Protein AF-A0A101DAT9-F1 (afdb_monomer)

Secondary structure (DSSP, 8-state):
--PPP-EEEEEEETTEEEEEEEE-GGGEEEEEE-HHHHS-TTPPPSSGGG-SHHHHHHHHHHH-SEEEESS--HHHHTTS--HHHHHHHHHHHT--TT----

Radius of gyration: 15.35 Å; Cα contacts (8 Å, |Δi|>4): 133; chains: 1; bounding box: 35×34×42 Å

Sequence (102 aa):
MAGEQVSALRLTLHGQLVGYVAGYAHNRTVLSLAPSFVEDANRPALTLSLANPATFAARAGKSFPVATNMQLHPLLSNLLPEGALRQLLAQRLKVHEHNEFP

pLDDT: mean 86.2, std 8.54, range [39.66, 94.81]

Foldseek 3Di:
DPDWDKDKDFDDDPNHTFFMWIATPQQKIWTAGDPVQLPDPPHCALDPCCRDNVSVVVCRVVPPRDIDGLDDDCSQRVVDDDDPVLVVVCVVVVHDSSRSDD

Solvent-accessible surface area (backbone atoms only — not comparable to full-atom values): 6175 Å² total; per-residue (Å²): 130,86,75,82,69,69,45,76,46,81,40,65,58,96,83,42,63,42,23,38,37,37,37,42,73,86,51,29,32,36,42,36,68,30,67,75,36,74,72,38,90,82,52,80,61,89,41,83,91,44,49,49,68,71,57,27,64,70,36,46,76,76,60,39,72,36,77,33,65,62,43,60,58,66,89,54,49,73,73,50,70,61,71,71,59,28,50,52,50,17,63,74,71,73,48,59,75,71,62,76,73,129

Mean predicted aligned error: 5.6 Å

Structure (mmCIF, N/CA/C/O backbone):
data_AF-A0A101DAT9-F1
#
_entry.id   AF-A0A101DAT9-F1
#
loop_
_atom_site.group_PDB
_atom_site.id
_atom_site.type_symbol
_atom_site.label_atom_id
_atom_site.label_alt_id
_atom_site.label_comp_id
_atom_site.label_asym_id
_atom_site.label_entity_id
_atom_site.label_seq_id
_atom_site.pdbx_PDB_ins_code
_atom_site.Cartn_x
_atom_site.Cartn_y
_atom_site.Cartn_z
_atom_site.occupancy
_atom_site.B_iso_or_equiv
_atom_site.auth_seq_id
_atom_site.auth_comp_id
_atom_site.auth_asym_id
_atom_site.auth_atom_id
_atom_site.pdbx_PDB_model_num
ATOM 1 N N . MET A 1 1 ? 3.665 -17.574 23.535 1.00 39.66 1 MET A N 1
ATOM 2 C CA . MET A 1 1 ? 3.922 -16.384 22.700 1.00 39.66 1 MET A CA 1
ATOM 3 C C . MET A 1 1 ? 2.613 -16.047 22.016 1.00 39.66 1 MET A C 1
ATOM 5 O O . MET A 1 1 ? 2.157 -16.855 21.220 1.00 39.66 1 MET A O 1
ATOM 9 N N . ALA A 1 2 ? 1.933 -14.974 22.424 1.00 48.34 2 ALA A N 1
ATOM 10 C CA . ALA A 1 2 ? 0.704 -14.563 21.749 1.00 48.34 2 ALA A CA 1
ATOM 11 C C . ALA A 1 2 ? 1.100 -14.079 20.348 1.00 48.34 2 ALA A C 1
ATOM 13 O O . ALA A 1 2 ? 1.895 -13.149 20.236 1.00 48.34 2 ALA A O 1
ATOM 14 N N . GLY A 1 3 ? 0.659 -14.787 19.307 1.00 58.03 3 GLY A N 1
ATOM 15 C CA . GLY A 1 3 ? 0.961 -14.425 17.925 1.00 58.03 3 GLY A CA 1
ATOM 16 C C . GLY A 1 3 ? 0.418 -13.033 17.617 1.00 58.03 3 GLY A C 1
ATOM 17 O O . GLY A 1 3 ? -0.693 -12.697 18.024 1.00 58.03 3 GLY A O 1
ATOM 18 N N . GLU A 1 4 ? 1.218 -12.220 16.937 1.00 70.81 4 GLU A N 1
ATOM 19 C CA . GLU A 1 4 ? 0.788 -10.912 16.458 1.00 70.81 4 GLU A CA 1
ATOM 20 C C . GLU A 1 4 ? -0.363 -11.102 15.459 1.00 70.81 4 GLU A C 1
ATOM 22 O O . GLU A 1 4 ? -0.246 -11.889 14.517 1.00 70.81 4 GLU A O 1
ATOM 27 N N . GLN A 1 5 ? -1.498 -10.432 15.682 1.00 72.38 5 GLN A N 1
ATOM 28 C CA . GLN A 1 5 ? -2.584 -10.428 14.704 1.00 72.38 5 GLN A CA 1
ATOM 29 C C . GLN A 1 5 ? -2.156 -9.567 13.517 1.00 72.38 5 GLN A C 1
ATOM 31 O O . GLN A 1 5 ? -1.875 -8.381 13.677 1.00 72.38 5 GLN A O 1
ATOM 36 N N . VAL A 1 6 ? -2.095 -10.186 12.340 1.00 82.88 6 VAL A N 1
ATOM 37 C CA . VAL A 1 6 ? -1.748 -9.522 11.083 1.00 82.88 6 VAL A CA 1
ATOM 38 C C . VAL A 1 6 ? -2.981 -9.516 10.189 1.00 82.88 6 VAL A C 1
ATOM 40 O O . VAL A 1 6 ? -3.504 -10.577 9.844 1.00 82.88 6 VAL A O 1
ATOM 43 N N . SER A 1 7 ? -3.424 -8.325 9.800 1.00 88.56 7 SER A N 1
ATOM 44 C CA . SER A 1 7 ? -4.485 -8.122 8.809 1.00 88.56 7 SER A CA 1
ATOM 45 C C . SER A 1 7 ? -3.850 -7.834 7.453 1.00 88.56 7 SER A C 1
ATOM 47 O O . SER A 1 7 ? -2.868 -7.103 7.374 1.00 88.56 7 SER A O 1
ATOM 49 N N . ALA A 1 8 ? -4.384 -8.386 6.364 1.00 91.50 8 ALA A N 1
ATOM 50 C CA . ALA A 1 8 ? -3.834 -8.167 5.027 1.00 91.50 8 ALA A CA 1
ATOM 51 C C . ALA A 1 8 ? -4.920 -7.763 4.028 1.00 91.50 8 ALA A C 1
ATOM 53 O O . ALA A 1 8 ? -5.947 -8.429 3.904 1.00 91.50 8 ALA A O 1
ATOM 54 N N . LEU A 1 9 ? -4.660 -6.696 3.274 1.00 93.25 9 LEU A N 1
ATOM 55 C CA . LEU A 1 9 ? -5.489 -6.249 2.161 1.00 93.25 9 LEU A CA 1
ATOM 56 C C . LEU A 1 9 ? -4.809 -6.590 0.837 1.00 93.25 9 LEU A C 1
ATOM 58 O O . LEU A 1 9 ? -3.647 -6.250 0.608 1.00 93.25 9 LEU 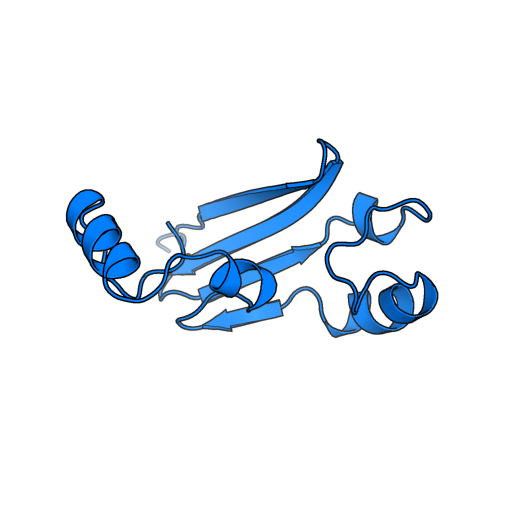A O 1
ATOM 62 N N . ARG A 1 10 ? -5.556 -7.240 -0.058 1.00 94.81 10 ARG A N 1
ATOM 63 C CA . ARG A 1 10 ? -5.134 -7.502 -1.437 1.00 94.81 10 ARG A CA 1
ATOM 64 C C . ARG A 1 10 ? -5.424 -6.278 -2.301 1.00 94.81 10 ARG A C 1
ATOM 66 O O . ARG A 1 10 ? -6.564 -5.832 -2.380 1.00 94.81 10 ARG A O 1
ATOM 73 N N . LEU A 1 11 ? -4.408 -5.789 -3.005 1.00 93.50 11 LEU A N 1
ATOM 74 C CA . LEU A 1 11 ? -4.539 -4.698 -3.965 1.00 93.50 11 LEU A CA 1
ATOM 75 C C . LEU A 1 11 ? -4.713 -5.259 -5.374 1.00 93.50 11 LEU A C 1
ATOM 77 O O . LEU A 1 11 ? -3.897 -6.056 -5.847 1.00 93.50 11 LEU A O 1
ATOM 81 N N . THR A 1 12 ? -5.766 -4.817 -6.058 1.00 93.81 12 THR A N 1
ATOM 82 C CA . THR A 1 12 ? -6.018 -5.174 -7.458 1.00 93.81 12 THR A CA 1
ATOM 83 C C . THR A 1 12 ? -6.287 -3.933 -8.291 1.00 93.81 12 THR A C 1
ATOM 85 O O . THR A 1 12 ? -6.915 -2.993 -7.809 1.00 93.81 12 THR A O 1
ATOM 88 N N . LEU A 1 13 ? -5.821 -3.939 -9.537 1.00 91.12 13 LEU A N 1
ATOM 89 C CA . LEU A 1 13 ? -6.056 -2.881 -10.513 1.00 91.12 13 LEU A CA 1
ATOM 90 C C . LEU A 1 13 ? -6.576 -3.527 -11.795 1.00 91.12 13 LEU A C 1
ATOM 92 O O . LEU A 1 13 ? -5.914 -4.392 -12.358 1.00 91.12 13 LEU A O 1
ATOM 96 N N . HIS A 1 14 ? -7.795 -3.169 -12.208 1.00 89.12 14 HIS A N 1
ATOM 97 C CA . HIS A 1 14 ? -8.498 -3.814 -13.330 1.00 89.12 14 HIS A CA 1
ATOM 98 C C . HIS A 1 14 ? -8.527 -5.356 -13.239 1.00 89.12 14 HIS A C 1
ATOM 100 O O . HIS A 1 14 ? -8.416 -6.057 -14.238 1.00 89.12 14 HIS A O 1
ATOM 106 N N . GLY A 1 15 ? -8.643 -5.897 -12.021 1.00 87.81 15 GLY A N 1
ATOM 107 C CA . GLY A 1 15 ? -8.634 -7.342 -11.765 1.00 87.81 15 GLY A CA 1
ATOM 108 C C . GLY A 1 15 ? -7.243 -7.990 -11.721 1.00 87.81 15 GLY A C 1
ATOM 109 O O . GLY A 1 15 ? -7.125 -9.121 -11.251 1.00 87.81 15 GLY A O 1
ATOM 110 N N . GLN A 1 16 ? -6.176 -7.286 -12.114 1.00 90.69 16 GLN A N 1
ATOM 111 C CA . GLN A 1 16 ? -4.802 -7.770 -11.967 1.00 90.69 16 GLN A CA 1
ATOM 112 C C . GLN A 1 16 ? -4.302 -7.556 -10.535 1.00 90.69 16 GLN A C 1
ATOM 114 O O . GLN A 1 16 ? -4.526 -6.505 -9.931 1.00 90.69 16 GLN A O 1
ATOM 119 N N . LEU A 1 17 ? -3.624 -8.561 -9.973 1.00 94.06 17 LEU A N 1
ATOM 120 C CA . LEU A 1 17 ? -2.995 -8.456 -8.658 1.00 94.06 17 LEU A CA 1
ATOM 121 C C . LEU A 1 17 ? -1.810 -7.491 -8.735 1.00 94.06 17 LEU A C 1
ATOM 123 O O . LEU A 1 17 ? -0.864 -7.742 -9.472 1.00 94.06 17 LEU A O 1
ATOM 127 N N . VAL A 1 18 ? -1.852 -6.438 -7.922 1.00 93.12 18 VAL A N 1
ATOM 128 C CA . VAL A 1 18 ? -0.755 -5.473 -7.784 1.00 93.12 18 VAL A CA 1
ATOM 129 C C . VAL A 1 18 ? 0.164 -5.858 -6.633 1.00 93.12 18 VAL A C 1
ATOM 131 O O . VAL A 1 18 ? 1.384 -5.764 -6.747 1.00 93.12 18 VAL A O 1
ATOM 134 N N . GLY A 1 19 ? -0.413 -6.273 -5.506 1.00 93.81 19 GLY A N 1
ATOM 135 C CA . GLY A 1 19 ? 0.335 -6.482 -4.276 1.00 93.81 19 GLY A CA 1
ATOM 136 C C . GLY A 1 19 ? -0.551 -6.572 -3.045 1.00 93.81 19 GLY A C 1
ATOM 137 O O . GLY A 1 19 ? -1.757 -6.812 -3.147 1.00 93.81 19 GLY A O 1
ATOM 138 N N . TYR A 1 20 ? 0.062 -6.369 -1.885 1.00 94.44 20 TYR A N 1
ATOM 139 C CA . TYR A 1 20 ? -0.583 -6.523 -0.589 1.00 94.44 20 TYR A CA 1
ATOM 140 C C . TYR A 1 20 ? -0.152 -5.427 0.377 1.00 94.44 20 TYR A C 1
ATOM 142 O O . TYR A 1 20 ? 1.003 -4.993 0.369 1.00 94.44 20 TYR A O 1
ATOM 150 N N . VAL A 1 21 ? -1.080 -5.036 1.244 1.00 94.06 21 VAL A N 1
ATOM 151 C CA . VAL A 1 21 ? -0.811 -4.204 2.417 1.00 94.06 21 VAL A CA 1
ATOM 152 C C . VAL A 1 21 ? -1.065 -5.051 3.647 1.00 94.06 21 VAL A C 1
ATOM 154 O O . VAL A 1 21 ? -2.201 -5.452 3.887 1.00 94.06 21 VAL A O 1
ATOM 157 N N . ALA A 1 22 ? -0.017 -5.337 4.408 1.00 93.25 22 ALA A N 1
ATOM 158 C CA . ALA A 1 22 ? -0.125 -6.016 5.690 1.00 93.25 22 ALA A CA 1
ATOM 159 C C . ALA A 1 22 ? -0.122 -4.979 6.817 1.00 93.25 22 ALA A C 1
ATOM 161 O O . ALA A 1 22 ? 0.811 -4.184 6.908 1.00 93.25 22 ALA A O 1
ATOM 162 N N . GLY A 1 23 ? -1.152 -4.980 7.653 1.00 90.62 23 GLY A N 1
ATOM 163 C CA . GLY A 1 23 ? -1.223 -4.239 8.905 1.00 90.62 23 GLY A CA 1
ATOM 164 C C . GLY A 1 23 ? -0.833 -5.129 10.077 1.00 90.62 23 GLY A C 1
ATOM 165 O O . GLY A 1 23 ? -1.319 -6.251 10.216 1.00 90.62 23 GLY A O 1
ATOM 166 N N . TYR A 1 24 ? 0.059 -4.602 10.899 1.00 87.38 24 TYR A N 1
ATOM 167 C CA . TYR A 1 24 ? 0.603 -5.207 12.106 1.00 87.38 24 TYR A CA 1
ATOM 168 C C . TYR A 1 24 ? 0.122 -4.429 13.335 1.00 87.38 24 TYR A C 1
ATOM 170 O O . TYR A 1 24 ? -0.544 -3.393 13.214 1.00 87.38 24 TYR A O 1
ATOM 178 N N . ALA A 1 25 ? 0.497 -4.886 14.531 1.00 79.25 25 ALA A N 1
ATOM 179 C CA . ALA A 1 25 ? 0.216 -4.134 15.744 1.00 79.25 25 ALA A CA 1
ATOM 180 C C . ALA A 1 25 ? 0.857 -2.730 15.693 1.00 79.25 25 ALA A C 1
ATOM 182 O O . ALA A 1 25 ? 1.830 -2.478 14.976 1.00 79.25 25 ALA A O 1
ATOM 183 N N . HIS A 1 26 ? 0.310 -1.800 16.481 1.00 76.56 26 HIS A N 1
ATOM 184 C CA . HIS A 1 26 ? 0.822 -0.429 16.621 1.00 76.56 26 HIS A CA 1
ATOM 185 C C . HIS A 1 26 ? 0.802 0.418 15.333 1.00 76.56 26 HIS A C 1
ATOM 187 O O . HIS A 1 26 ? 1.674 1.264 15.136 1.00 76.56 26 HIS A O 1
ATOM 193 N N . ASN A 1 27 ? -0.199 0.224 14.464 1.00 79.06 27 ASN A N 1
ATOM 194 C CA . ASN A 1 27 ? -0.363 0.969 13.205 1.00 79.06 27 ASN A CA 1
ATOM 195 C C . ASN A 1 27 ? 0.872 0.898 12.295 1.00 79.06 27 ASN A C 1
ATOM 197 O O . ASN A 1 27 ? 1.186 1.850 11.573 1.00 79.06 27 ASN A O 1
ATOM 201 N N . ARG A 1 28 ? 1.602 -0.219 12.342 1.00 87.56 28 ARG A N 1
ATOM 202 C CA . ARG A 1 28 ? 2.653 -0.506 11.374 1.00 87.56 28 ARG A CA 1
ATOM 203 C C . ARG A 1 28 ? 2.017 -1.165 10.163 1.00 87.56 28 ARG A C 1
ATOM 205 O O . ARG A 1 28 ? 1.335 -2.176 10.294 1.00 87.56 28 ARG A O 1
ATOM 212 N N . THR A 1 29 ? 2.278 -0.629 8.981 1.00 91.75 29 THR A N 1
ATOM 213 C CA . THR A 1 29 ? 1.812 -1.230 7.729 1.00 91.75 29 THR A CA 1
ATOM 214 C C . THR A 1 29 ? 2.982 -1.496 6.801 1.00 91.75 29 THR A C 1
ATOM 216 O O . THR A 1 29 ? 3.982 -0.780 6.820 1.00 91.75 29 THR A O 1
ATOM 219 N N . VAL A 1 30 ? 2.887 -2.562 6.013 1.00 92.56 30 VAL A N 1
ATOM 220 C CA . VAL A 1 30 ? 3.887 -2.935 5.016 1.00 92.56 30 VAL A CA 1
ATOM 221 C C . VAL A 1 30 ? 3.192 -3.088 3.676 1.00 92.56 30 VAL A C 1
ATOM 223 O O . VAL A 1 30 ? 2.371 -3.985 3.491 1.00 92.56 30 VAL A O 1
ATOM 226 N N . LEU A 1 31 ? 3.538 -2.215 2.736 1.00 93.06 31 LEU A N 1
ATOM 227 C CA . LEU A 1 31 ? 3.099 -2.306 1.352 1.00 93.06 31 LEU A CA 1
ATOM 228 C C . LEU A 1 31 ? 4.148 -3.070 0.543 1.00 93.06 31 LEU A C 1
ATOM 230 O O . LEU A 1 31 ? 5.325 -2.709 0.508 1.00 93.06 31 LEU A O 1
ATOM 234 N N . SER A 1 32 ? 3.698 -4.117 -0.136 1.00 93.00 32 SER A N 1
ATOM 235 C CA . SER A 1 32 ? 4.512 -4.986 -0.982 1.00 93.00 32 SER A CA 1
ATOM 236 C C . SER A 1 32 ? 3.868 -5.135 -2.353 1.00 93.00 32 SER A C 1
ATOM 238 O O . SER A 1 32 ? 2.643 -5.195 -2.468 1.00 93.00 32 SER A O 1
ATOM 240 N N . LEU A 1 33 ? 4.692 -5.197 -3.396 1.00 92.50 33 LEU A N 1
ATOM 241 C CA . LEU A 1 33 ? 4.234 -5.509 -4.746 1.00 92.50 33 LEU A CA 1
ATOM 242 C C . LEU A 1 33 ? 4.306 -7.016 -4.982 1.00 92.50 33 LEU A C 1
ATOM 244 O O . LEU A 1 33 ? 5.219 -7.687 -4.500 1.00 92.50 33 LEU A O 1
ATOM 248 N N . ALA A 1 34 ? 3.342 -7.546 -5.726 1.00 93.00 34 ALA A N 1
ATOM 249 C CA . ALA A 1 34 ? 3.344 -8.942 -6.127 1.00 93.00 34 ALA A CA 1
ATOM 250 C C . ALA A 1 34 ? 4.440 -9.182 -7.180 1.00 93.00 34 ALA A C 1
ATOM 252 O O . ALA A 1 34 ? 4.566 -8.370 -8.100 1.00 93.00 34 ALA A O 1
ATOM 253 N N . PRO A 1 35 ? 5.180 -10.305 -7.122 1.00 90.44 35 PRO A N 1
ATOM 254 C CA . PRO A 1 35 ? 6.174 -10.642 -8.144 1.00 90.44 35 PRO A CA 1
ATOM 255 C C . PRO A 1 35 ? 5.581 -10.636 -9.555 1.00 90.44 35 PRO A C 1
ATOM 257 O O . PRO A 1 35 ? 6.134 -10.009 -10.451 1.00 90.44 35 PRO A O 1
ATOM 260 N N . SER A 1 36 ? 4.370 -11.186 -9.711 1.00 90.62 36 SER A N 1
ATOM 261 C CA . SER A 1 36 ? 3.637 -11.193 -10.982 1.00 90.62 36 SER A CA 1
ATOM 262 C C . SER A 1 36 ? 3.366 -9.796 -11.544 1.00 90.62 36 SER A C 1
ATOM 264 O O . SER A 1 36 ? 3.233 -9.645 -12.748 1.00 90.62 36 SER A O 1
ATOM 266 N N . PHE A 1 37 ? 3.259 -8.775 -10.689 1.00 90.81 37 PHE A N 1
ATOM 267 C CA . PHE A 1 37 ? 3.091 -7.387 -11.118 1.00 90.81 37 PHE A CA 1
ATOM 268 C C . PHE A 1 37 ? 4.424 -6.731 -11.485 1.00 90.81 37 PHE A C 1
ATOM 270 O O . PHE A 1 37 ? 4.478 -5.894 -12.380 1.00 90.81 37 PHE A O 1
ATOM 277 N N . VAL A 1 38 ? 5.499 -7.079 -10.772 1.00 88.88 38 VAL A N 1
ATOM 278 C CA . VAL A 1 38 ? 6.836 -6.518 -11.005 1.00 88.88 38 VAL A CA 1
ATOM 279 C C . VAL A 1 38 ? 7.448 -7.058 -12.300 1.00 88.88 38 VAL A C 1
ATOM 281 O O 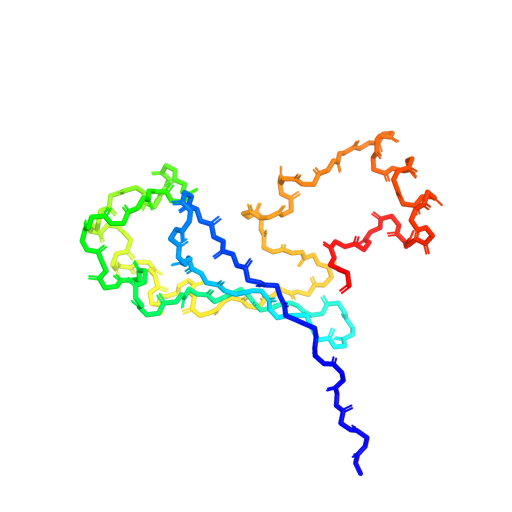. VAL A 1 38 ? 8.117 -6.311 -13.010 1.00 88.88 38 VAL A O 1
ATOM 284 N N . GLU A 1 39 ? 7.201 -8.331 -12.602 1.00 87.75 39 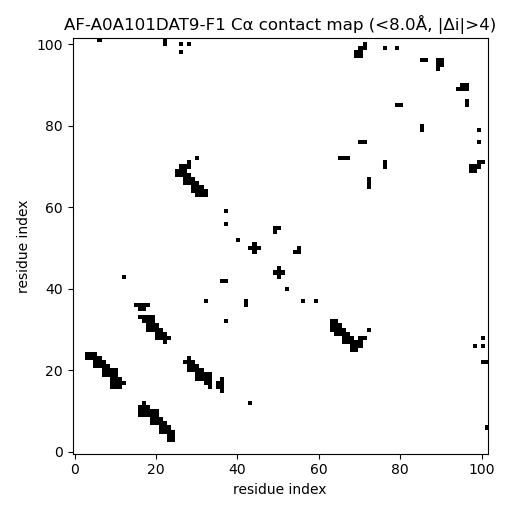GLU A N 1
ATOM 285 C CA . GLU A 1 39 ? 7.731 -9.044 -13.770 1.00 87.75 39 GLU A CA 1
ATOM 286 C C . GLU A 1 39 ? 6.913 -8.811 -15.053 1.00 87.75 39 GLU A C 1
ATOM 288 O O . GLU A 1 39 ? 7.406 -9.066 -16.151 1.00 87.75 39 GLU A O 1
ATOM 293 N N . ASP A 1 40 ? 5.682 -8.300 -14.944 1.00 88.06 40 ASP A N 1
ATOM 294 C CA . ASP A 1 40 ? 4.826 -8.017 -16.098 1.00 88.06 40 ASP A CA 1
ATOM 295 C C . ASP A 1 40 ? 5.259 -6.727 -16.818 1.00 88.06 40 ASP A C 1
ATOM 297 O O . ASP A 1 40 ? 5.100 -5.607 -16.324 1.00 88.06 40 ASP A O 1
ATOM 301 N N . ALA A 1 41 ? 5.783 -6.883 -18.036 1.00 84.94 41 ALA A N 1
ATOM 302 C CA . ALA A 1 41 ? 6.178 -5.771 -18.899 1.00 84.94 41 ALA 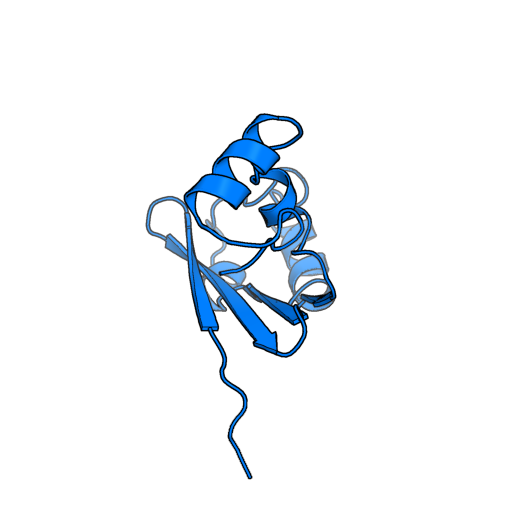A CA 1
ATOM 303 C C . ALA A 1 41 ? 4.987 -4.909 -19.363 1.00 84.94 41 ALA A C 1
ATOM 305 O O . ALA A 1 41 ? 5.177 -3.732 -19.672 1.00 84.94 41 ALA A O 1
ATOM 306 N N . ASN A 1 42 ? 3.775 -5.472 -19.384 1.00 85.94 42 ASN A N 1
ATOM 307 C CA . ASN A 1 42 ? 2.529 -4.800 -19.758 1.00 85.94 42 ASN A CA 1
ATOM 308 C C . ASN A 1 42 ? 1.713 -4.347 -18.538 1.00 85.94 42 ASN A C 1
ATOM 310 O O . ASN A 1 42 ? 0.542 -3.985 -18.682 1.00 85.94 42 ASN A O 1
ATOM 314 N N . ARG A 1 43 ? 2.309 -4.360 -17.338 1.00 88.12 43 ARG A N 1
ATOM 315 C CA . ARG A 1 43 ? 1.620 -3.967 -16.107 1.00 88.12 43 ARG A CA 1
ATOM 316 C C . 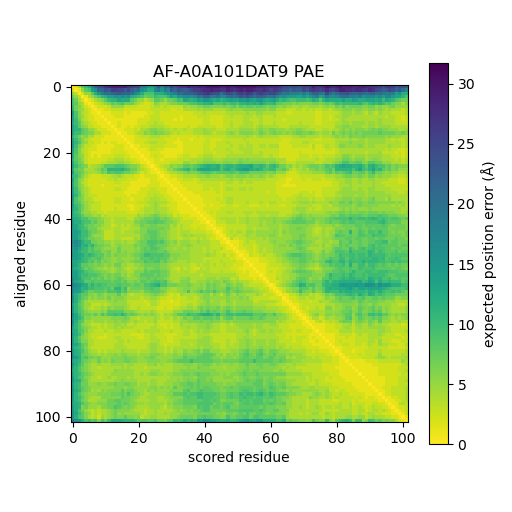ARG A 1 43 ? 0.976 -2.574 -16.238 1.00 88.12 43 ARG A C 1
ATOM 318 O O . ARG A 1 43 ? 1.589 -1.649 -16.786 1.00 88.12 43 ARG A O 1
ATOM 325 N N . PRO A 1 44 ? -0.214 -2.361 -15.659 1.00 86.56 44 PRO A N 1
ATOM 326 C CA . PRO A 1 44 ? -0.808 -1.035 -15.591 1.00 86.56 44 PRO A CA 1
ATOM 327 C C . PRO A 1 44 ? 0.016 -0.111 -14.681 1.00 86.56 44 PRO A C 1
ATOM 329 O O . PRO A 1 44 ? 0.617 -0.530 -13.687 1.00 86.56 44 PRO A O 1
ATOM 332 N N . ALA A 1 45 ? 0.048 1.181 -15.005 1.00 86.19 45 ALA A N 1
ATOM 333 C CA . ALA A 1 45 ? 0.750 2.168 -14.194 1.00 86.19 45 ALA A CA 1
ATOM 334 C C . ALA A 1 45 ? -0.008 2.436 -12.881 1.00 86.19 45 ALA A C 1
ATOM 336 O O . ALA A 1 45 ? -1.143 2.901 -12.907 1.00 86.19 45 ALA A O 1
ATOM 337 N N . LEU A 1 46 ? 0.635 2.198 -11.730 1.00 83.25 46 LEU A N 1
ATOM 338 C CA . LEU A 1 46 ? 0.065 2.541 -10.413 1.00 83.25 46 LEU A CA 1
ATOM 339 C C . LEU A 1 46 ? 0.009 4.051 -10.186 1.00 83.25 46 LEU A C 1
ATOM 341 O O . LEU A 1 46 ? -0.939 4.576 -9.616 1.00 83.25 46 LEU A O 1
ATOM 345 N N . THR A 1 47 ? 1.050 4.745 -10.637 1.00 83.06 47 THR A N 1
ATOM 346 C CA . THR A 1 47 ? 1.155 6.200 -10.643 1.00 83.06 47 THR A CA 1
ATOM 347 C C . THR A 1 47 ? 1.910 6.639 -11.881 1.00 83.06 47 THR A C 1
ATOM 349 O O . THR A 1 47 ? 2.723 5.892 -12.429 1.00 83.06 47 THR A O 1
ATOM 352 N N . LEU A 1 48 ? 1.725 7.899 -12.272 1.00 83.81 48 LEU A N 1
ATOM 353 C CA . LEU A 1 48 ? 2.484 8.500 -13.370 1.00 83.81 48 LEU A CA 1
ATOM 354 C C . LEU A 1 48 ? 4.002 8.468 -13.112 1.00 83.81 48 LEU A C 1
ATOM 356 O O . LEU A 1 48 ? 4.785 8.255 -14.034 1.00 83.81 48 LEU A O 1
ATOM 360 N N . SER A 1 49 ? 4.429 8.582 -11.850 1.00 80.81 49 SER A N 1
ATOM 361 C CA . SER A 1 49 ? 5.844 8.501 -11.455 1.00 80.81 49 SER A CA 1
ATOM 362 C C . SER A 1 49 ? 6.470 7.107 -11.622 1.00 80.81 49 SER A C 1
ATOM 364 O O . SER A 1 49 ? 7.699 6.989 -11.633 1.00 80.81 49 SER A O 1
ATOM 366 N N . LEU A 1 50 ? 5.641 6.067 -11.765 1.00 81.75 50 LEU A N 1
ATOM 367 C CA . LEU A 1 50 ? 6.022 4.663 -11.951 1.00 81.75 50 LEU A CA 1
ATOM 368 C C . LEU A 1 50 ? 5.513 4.086 -13.285 1.00 81.75 50 LEU A C 1
ATOM 370 O O . LEU A 1 50 ? 5.550 2.870 -13.487 1.00 81.75 50 LEU A O 1
ATOM 374 N N . ALA A 1 51 ? 5.021 4.937 -14.189 1.00 85.25 51 ALA A N 1
ATOM 375 C CA . ALA A 1 51 ? 4.459 4.507 -15.465 1.00 85.25 51 ALA A CA 1
ATOM 376 C C . ALA A 1 51 ? 5.531 3.987 -16.431 1.00 85.25 51 ALA A C 1
ATOM 378 O O . ALA A 1 51 ? 5.291 3.038 -17.167 1.00 85.25 51 ALA A O 1
ATOM 379 N N . ASN A 1 52 ? 6.732 4.570 -16.404 1.00 86.19 52 ASN A N 1
ATOM 380 C CA . ASN A 1 52 ? 7.827 4.127 -17.260 1.00 86.19 52 ASN A CA 1
ATOM 381 C C . ASN A 1 52 ? 8.413 2.788 -16.740 1.00 86.19 52 ASN A C 1
ATOM 383 O O . ASN A 1 52 ? 8.817 2.712 -15.574 1.00 86.19 52 ASN A O 1
ATOM 387 N N . PRO A 1 53 ? 8.502 1.733 -17.576 1.00 84.44 53 PRO A N 1
ATOM 388 C CA . PRO A 1 53 ? 9.063 0.440 -17.178 1.00 84.44 53 PRO A CA 1
ATOM 389 C C . PRO A 1 53 ? 10.496 0.516 -16.636 1.00 84.44 53 PRO A C 1
ATOM 391 O O . PRO A 1 53 ? 10.801 -0.122 -15.631 1.00 84.44 53 PRO A O 1
ATOM 394 N N . ALA A 1 54 ? 11.361 1.340 -17.235 1.00 84.25 54 ALA A N 1
ATOM 395 C CA . ALA A 1 54 ? 12.753 1.480 -16.810 1.00 84.25 54 ALA A CA 1
ATOM 396 C C . ALA A 1 54 ? 12.868 2.164 -15.438 1.00 84.25 54 ALA A C 1
ATOM 398 O O . ALA A 1 54 ? 13.654 1.737 -14.589 1.00 84.25 54 ALA A O 1
ATOM 399 N N . THR A 1 55 ? 12.058 3.200 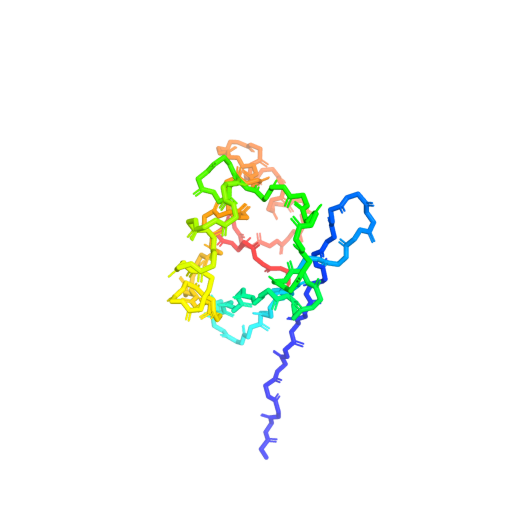-15.185 1.00 83.56 55 THR A N 1
ATOM 400 C CA . THR A 1 55 ? 12.057 3.878 -13.877 1.00 83.56 55 THR A CA 1
ATOM 401 C C . THR A 1 55 ? 11.473 2.986 -12.793 1.00 83.56 55 THR A C 1
ATOM 403 O O . THR A 1 55 ? 11.966 2.994 -11.665 1.00 83.56 55 THR A O 1
ATOM 406 N N . PHE A 1 56 ? 10.458 2.191 -13.130 1.00 87.19 56 PHE A N 1
ATOM 407 C CA . PHE A 1 56 ? 9.892 1.218 -12.214 1.00 87.19 56 PHE A CA 1
ATOM 408 C C . PHE A 1 56 ? 10.873 0.101 -11.890 1.00 87.19 56 PHE A C 1
ATOM 410 O O . PHE A 1 56 ? 11.069 -0.151 -10.713 1.00 87.19 56 PHE A O 1
ATOM 417 N N . ALA A 1 57 ? 11.551 -0.509 -12.864 1.00 83.69 57 ALA A N 1
ATOM 418 C CA . ALA A 1 57 ? 12.545 -1.548 -12.584 1.00 83.69 57 ALA A CA 1
ATOM 419 C C . ALA A 1 57 ? 13.654 -1.039 -11.642 1.00 83.69 57 ALA A C 1
ATOM 421 O O . ALA A 1 57 ? 14.034 -1.716 -10.688 1.00 83.69 57 ALA A O 1
ATOM 422 N N . ALA A 1 58 ? 14.111 0.203 -11.843 1.00 83.62 58 ALA A N 1
ATOM 423 C CA . ALA A 1 58 ? 15.125 0.827 -10.995 1.00 83.62 58 ALA A CA 1
ATOM 424 C C . ALA A 1 58 ? 14.629 1.187 -9.578 1.00 83.62 58 ALA A C 1
ATOM 426 O O . ALA A 1 58 ? 15.436 1.260 -8.645 1.00 83.62 58 ALA A O 1
ATOM 427 N N . ARG A 1 59 ? 13.326 1.456 -9.408 1.00 81.50 59 ARG A N 1
ATOM 428 C CA . ARG A 1 59 ? 12.733 1.884 -8.129 1.00 81.50 59 ARG A CA 1
ATOM 429 C C . ARG A 1 59 ? 12.040 0.766 -7.367 1.00 81.50 59 ARG A C 1
ATOM 431 O O . ARG A 1 59 ? 12.107 0.777 -6.150 1.00 81.50 59 ARG A O 1
ATOM 438 N N . ALA A 1 60 ? 11.417 -0.197 -8.033 1.00 79.88 60 ALA A N 1
ATOM 439 C CA . ALA A 1 60 ? 10.584 -1.222 -7.413 1.00 79.88 60 ALA A CA 1
ATOM 440 C C . ALA A 1 60 ? 11.358 -2.000 -6.343 1.00 79.88 60 ALA A C 1
ATOM 442 O O . ALA A 1 60 ? 10.911 -2.056 -5.204 1.00 79.88 60 ALA A O 1
ATOM 443 N N . GLY A 1 61 ? 12.564 -2.478 -6.666 1.00 75.38 61 GLY A N 1
ATOM 444 C CA . GLY A 1 61 ? 13.411 -3.195 -5.705 1.00 75.38 61 GLY A CA 1
ATOM 445 C C . GLY A 1 61 ? 14.011 -2.324 -4.593 1.00 75.38 61 GLY A C 1
ATOM 446 O O . GLY A 1 61 ? 14.446 -2.854 -3.578 1.00 75.38 61 GLY A O 1
ATOM 447 N N . LYS A 1 62 ? 14.046 -0.994 -4.758 1.00 78.62 62 LYS A N 1
ATOM 448 C CA . LYS A 1 62 ? 14.519 -0.054 -3.720 1.00 78.62 62 LYS A CA 1
ATOM 449 C C . LYS A 1 62 ? 13.388 0.476 -2.844 1.00 78.62 62 LYS A C 1
ATOM 451 O O . LYS A 1 62 ? 13.626 0.869 -1.709 1.00 78.62 62 LYS A O 1
ATOM 456 N N . SER A 1 63 ? 12.185 0.557 -3.400 1.00 79.56 63 SER A N 1
ATOM 457 C CA . SER A 1 63 ? 11.023 1.193 -2.788 1.00 79.56 63 SER A CA 1
ATOM 458 C C . SER A 1 63 ? 10.032 0.191 -2.207 1.00 79.56 63 SER A C 1
ATOM 460 O O . SER A 1 63 ? 9.171 0.617 -1.452 1.00 79.56 63 SER A O 1
ATOM 462 N N . PHE A 1 64 ? 10.122 -1.103 -2.530 1.00 84.62 64 PHE A N 1
ATOM 463 C CA . PHE A 1 64 ? 9.233 -2.133 -1.992 1.00 84.62 64 PHE A CA 1
ATOM 464 C C . PHE A 1 64 ? 10.019 -3.361 -1.498 1.00 84.62 64 PHE A C 1
ATOM 466 O O . PHE A 1 64 ? 10.987 -3.755 -2.149 1.00 84.62 64 PHE A O 1
ATOM 473 N N . PRO A 1 65 ? 9.588 -4.006 -0.396 1.00 88.88 65 PRO A N 1
ATOM 474 C CA . PRO A 1 65 ? 8.472 -3.610 0.464 1.00 88.88 65 PRO A CA 1
ATOM 475 C C . PRO A 1 65 ? 8.797 -2.355 1.290 1.00 88.88 65 PRO A C 1
ATOM 477 O O . PRO A 1 65 ? 9.918 -2.184 1.761 1.00 88.88 65 PRO A O 1
ATOM 480 N N . VAL A 1 66 ? 7.805 -1.484 1.477 1.00 88.38 66 VAL A N 1
ATOM 481 C CA . VAL A 1 66 ? 7.935 -0.270 2.296 1.00 88.38 66 VAL A CA 1
ATOM 482 C C . VAL A 1 66 ? 7.110 -0.415 3.558 1.00 88.38 66 VAL A C 1
ATOM 484 O O . VAL A 1 66 ? 5.915 -0.704 3.501 1.00 88.38 66 VAL A O 1
ATOM 487 N N . ALA A 1 67 ? 7.767 -0.218 4.697 1.00 89.94 67 ALA A N 1
ATOM 488 C CA . ALA A 1 67 ? 7.115 -0.163 5.992 1.00 89.94 67 ALA A CA 1
ATOM 489 C C . ALA A 1 67 ? 6.849 1.294 6.373 1.00 89.94 67 ALA A C 1
ATOM 491 O O . ALA A 1 67 ? 7.743 2.137 6.279 1.00 89.94 67 ALA A O 1
ATOM 492 N N . THR A 1 68 ? 5.642 1.575 6.840 1.00 87.50 68 THR A N 1
ATOM 493 C CA . THR A 1 68 ? 5.265 2.866 7.412 1.00 87.50 68 THR A CA 1
ATOM 494 C C . THR A 1 68 ? 4.666 2.658 8.798 1.00 87.50 68 THR A C 1
ATOM 496 O O . THR A 1 68 ? 4.075 1.616 9.087 1.00 87.50 68 THR A O 1
ATOM 499 N N . ASN A 1 69 ? 4.850 3.651 9.665 1.00 85.25 69 ASN A N 1
ATOM 500 C CA . ASN A 1 69 ? 4.296 3.669 11.014 1.00 85.25 69 ASN A CA 1
ATOM 501 C C . ASN A 1 69 ? 3.287 4.809 11.107 1.00 85.25 69 ASN A C 1
ATOM 503 O O . ASN A 1 69 ? 3.529 5.876 10.547 1.00 85.25 69 ASN A O 1
ATOM 507 N N . MET A 1 70 ? 2.205 4.598 11.854 1.00 74.44 70 MET A N 1
ATOM 508 C CA . MET A 1 70 ? 1.122 5.561 12.115 1.00 74.44 70 MET A CA 1
ATOM 509 C C . MET A 1 70 ? 0.277 5.957 10.897 1.00 74.44 70 MET A C 1
ATOM 511 O O . MET A 1 70 ? -0.914 6.186 11.066 1.00 74.44 70 MET A O 1
ATOM 515 N N . GLN A 1 71 ? 0.859 6.020 9.702 1.00 83.06 71 GLN A N 1
ATOM 516 C CA . GLN A 1 71 ? 0.190 6.349 8.445 1.00 83.06 71 GLN A CA 1
ATOM 517 C C . GLN A 1 71 ? 0.461 5.271 7.401 1.00 83.06 71 GLN A C 1
ATOM 519 O O . GLN A 1 71 ? 1.498 4.601 7.435 1.00 83.06 71 GLN A O 1
ATOM 524 N N . LEU A 1 72 ? -0.465 5.108 6.461 1.00 85.50 72 LEU A N 1
ATOM 525 C CA . LEU A 1 72 ? -0.253 4.289 5.278 1.00 85.50 72 LEU A CA 1
ATOM 526 C C . LEU A 1 72 ? 0.793 4.927 4.354 1.00 85.50 72 LEU A C 1
ATOM 528 O O . LEU A 1 72 ? 1.203 6.080 4.488 1.00 85.50 72 LEU A O 1
ATOM 532 N N . HIS A 1 73 ? 1.252 4.146 3.381 1.00 88.56 73 HIS A N 1
ATOM 533 C CA . HIS A 1 73 ? 2.057 4.701 2.304 1.00 88.56 73 HIS A CA 1
ATOM 534 C C . HIS A 1 73 ? 1.235 5.759 1.530 1.00 88.56 73 HIS A C 1
ATOM 536 O O . HIS A 1 73 ? 0.073 5.479 1.222 1.00 88.56 73 HIS A O 1
ATOM 542 N N . PRO A 1 74 ? 1.812 6.910 1.113 1.00 87.88 74 PRO A N 1
ATOM 543 C CA . PRO A 1 74 ? 1.069 7.999 0.459 1.00 87.88 74 PRO A CA 1
ATOM 544 C C . PRO A 1 74 ? 0.252 7.585 -0.770 1.00 87.88 74 PRO A C 1
ATOM 546 O O . PRO A 1 74 ? -0.762 8.197 -1.080 1.00 87.88 74 PRO A O 1
ATOM 549 N N . LEU A 1 75 ? 0.660 6.507 -1.451 1.00 86.06 75 LEU A N 1
ATOM 550 C CA . LEU A 1 75 ? -0.115 5.900 -2.543 1.00 86.06 75 LEU A CA 1
ATOM 551 C C . LEU A 1 75 ? -1.548 5.526 -2.145 1.00 86.06 75 LEU A C 1
ATOM 553 O O . LEU A 1 75 ? -2.423 5.514 -3.001 1.00 86.06 75 LEU A O 1
ATOM 557 N N . LEU A 1 76 ? -1.766 5.191 -0.875 1.00 88.94 76 LEU A N 1
ATOM 558 C CA . LEU A 1 76 ? -3.051 4.769 -0.334 1.00 88.94 76 LEU A CA 1
ATOM 559 C C . LEU A 1 76 ? -3.649 5.838 0.576 1.00 88.94 76 LEU A C 1
ATOM 561 O O . LEU A 1 76 ? -4.844 6.088 0.476 1.00 88.94 76 LEU A O 1
ATOM 565 N N . SER A 1 77 ? -2.840 6.516 1.400 1.00 89.25 77 SER A N 1
ATOM 566 C CA . SER A 1 77 ? -3.338 7.593 2.270 1.00 89.25 77 SER A CA 1
ATOM 567 C C . SER A 1 77 ? -3.997 8.720 1.474 1.00 89.25 77 SER A C 1
ATOM 569 O O . SER A 1 77 ? -5.014 9.250 1.905 1.00 89.25 77 SER A O 1
ATOM 571 N N . ASN A 1 78 ? -3.492 9.033 0.275 1.00 90.81 78 ASN A N 1
ATOM 572 C CA . ASN A 1 78 ? -4.082 10.054 -0.602 1.00 90.81 78 ASN A CA 1
ATOM 573 C C . ASN A 1 78 ? -5.425 9.635 -1.223 1.00 90.81 78 ASN A C 1
ATOM 575 O O . ASN A 1 78 ? -6.089 10.446 -1.860 1.00 90.81 78 ASN A O 1
ATOM 579 N N . LEU A 1 79 ? -5.810 8.364 -1.090 1.00 89.75 79 LEU A N 1
ATOM 580 C CA . LEU A 1 79 ? -7.123 7.867 -1.505 1.00 89.75 79 LEU A CA 1
ATOM 581 C C . LEU A 1 79 ? -8.134 7.925 -0.357 1.00 89.75 79 LEU A C 1
ATOM 583 O O . LEU A 1 79 ? -9.319 7.660 -0.564 1.00 89.75 79 LEU A O 1
ATOM 587 N N . LEU A 1 80 ? -7.672 8.241 0.855 1.00 90.38 80 LEU A N 1
ATOM 588 C CA . LEU A 1 80 ? -8.533 8.399 2.009 1.00 90.38 80 LEU A CA 1
ATOM 589 C C . LEU A 1 80 ? -9.176 9.789 2.000 1.00 90.38 80 LEU A C 1
ATOM 591 O O . LEU A 1 80 ? -8.565 10.768 1.575 1.00 90.38 80 LEU A O 1
ATOM 595 N N . PRO A 1 81 ? -10.410 9.901 2.509 1.00 90.25 81 PRO A N 1
ATOM 596 C CA . PRO A 1 81 ? -11.091 11.179 2.617 1.00 90.25 81 PRO A CA 1
ATOM 597 C C . PRO A 1 81 ? -10.351 12.123 3.565 1.00 90.25 81 PRO A C 1
ATOM 599 O O . PRO A 1 81 ? -9.644 11.687 4.476 1.00 90.25 81 PRO A O 1
ATOM 602 N N . GLU A 1 82 ? -10.563 13.423 3.391 1.00 90.94 82 GLU A N 1
ATOM 603 C CA . GLU A 1 82 ? -9.955 14.481 4.203 1.00 90.94 82 GLU A CA 1
ATOM 604 C C . GLU A 1 82 ? -11.020 15.334 4.913 1.00 90.94 82 GLU A C 1
ATOM 606 O O . GLU A 1 82 ? -12.214 15.279 4.595 1.00 90.94 82 GLU A O 1
ATOM 611 N N . GLY A 1 83 ? -10.586 16.113 5.909 1.00 91.88 83 GLY A N 1
ATOM 612 C CA . GLY A 1 83 ? -11.421 17.089 6.614 1.00 91.88 83 GLY A CA 1
ATOM 613 C C . GLY A 1 83 ? -12.698 16.499 7.225 1.00 91.88 83 GLY A C 1
ATOM 614 O O . GLY A 1 83 ? -12.681 15.443 7.859 1.00 91.88 83 GLY A O 1
ATOM 615 N N . ALA A 1 84 ? -13.827 17.183 7.017 1.00 93.56 84 ALA A N 1
ATOM 616 C CA . ALA A 1 84 ? -15.118 16.807 7.598 1.00 93.56 84 ALA A CA 1
ATOM 617 C C . ALA A 1 84 ? -15.599 15.408 7.164 1.00 93.56 84 ALA A C 1
ATOM 619 O O . ALA A 1 84 ? -16.241 14.705 7.946 1.00 93.56 84 ALA A O 1
ATOM 620 N N . LEU A 1 85 ? -15.264 14.968 5.944 1.00 92.62 85 LEU A N 1
ATOM 621 C CA . LEU A 1 85 ? -15.649 13.641 5.459 1.00 92.62 85 LEU A CA 1
ATOM 622 C C . LEU A 1 85 ? -14.903 12.530 6.213 1.00 92.62 85 LEU A C 1
ATOM 624 O O . LEU A 1 85 ? -15.508 11.511 6.552 1.00 92.62 85 LEU A O 1
ATOM 628 N N . ARG A 1 86 ? -13.620 12.749 6.539 1.00 92.69 86 ARG A N 1
ATOM 629 C CA . ARG A 1 86 ? -12.833 11.833 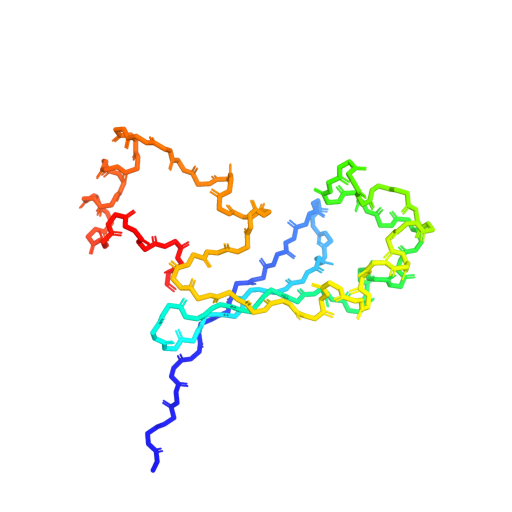7.382 1.00 92.69 86 ARG A CA 1
ATOM 630 C C . ARG A 1 86 ? -13.461 11.690 8.765 1.00 92.69 86 ARG A C 1
ATOM 632 O O . ARG A 1 86 ? -13.680 10.571 9.221 1.00 92.69 86 ARG A O 1
ATOM 639 N N . GLN A 1 87 ? -13.809 12.812 9.394 1.00 92.62 87 GLN A N 1
ATOM 640 C CA . GLN A 1 87 ? -14.433 12.824 10.720 1.00 92.62 87 GLN A CA 1
ATOM 641 C C . GLN A 1 87 ? -15.777 12.087 10.725 1.00 92.62 87 GLN A C 1
ATOM 643 O O . GLN A 1 87 ? -16.039 11.278 11.616 1.00 92.62 87 GLN A O 1
ATOM 648 N N . LEU A 1 88 ? -16.609 12.316 9.704 1.00 93.94 88 LEU A N 1
ATOM 649 C CA . LEU A 1 88 ? -17.893 11.634 9.555 1.00 93.94 88 LEU A CA 1
ATOM 650 C C . LEU A 1 88 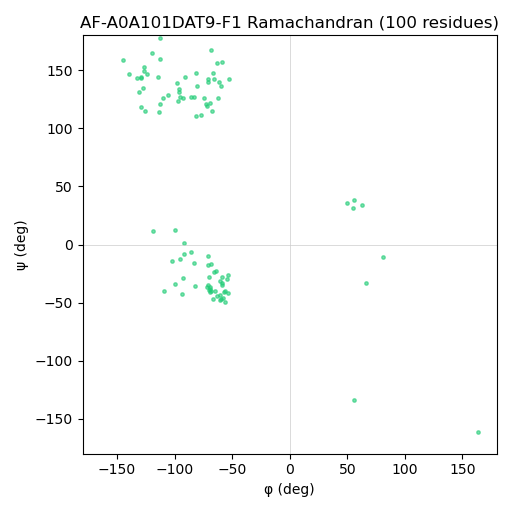? -17.718 10.112 9.450 1.00 93.94 88 LEU A C 1
ATOM 652 O O . LEU A 1 88 ? -18.420 9.365 10.132 1.00 93.94 88 LEU A O 1
ATOM 656 N N . LEU A 1 89 ? -16.788 9.641 8.615 1.00 91.81 89 LEU A N 1
ATOM 657 C CA . LEU A 1 89 ? -16.552 8.208 8.422 1.00 91.81 89 LEU A CA 1
ATOM 658 C C . LEU A 1 89 ? -15.947 7.545 9.659 1.00 91.81 89 LEU A C 1
ATOM 660 O O . LEU A 1 89 ? -16.398 6.465 10.034 1.00 91.81 89 LEU A O 1
ATOM 664 N N . ALA A 1 90 ? -15.009 8.210 10.335 1.00 91.88 90 ALA A N 1
ATOM 665 C CA . ALA A 1 90 ? -14.427 7.722 11.582 1.00 91.88 90 ALA A CA 1
ATOM 666 C C . ALA A 1 90 ? -15.504 7.491 12.656 1.00 91.88 90 ALA A C 1
ATOM 668 O O . ALA A 1 90 ? -15.578 6.414 13.250 1.00 91.88 90 ALA A O 1
ATOM 669 N N . GLN A 1 91 ? -16.418 8.453 12.827 1.00 92.69 91 GLN A N 1
ATOM 670 C CA . GLN A 1 91 ? -17.550 8.323 13.749 1.00 92.69 91 GLN A CA 1
ATOM 671 C C . GLN A 1 91 ? -18.497 7.184 13.352 1.00 92.69 91 GLN A C 1
ATOM 673 O O . GLN A 1 91 ? -18.915 6.399 14.203 1.00 92.69 91 GLN A O 1
ATOM 678 N N . ARG A 1 92 ? -18.829 7.066 12.058 1.00 92.69 92 ARG A N 1
ATOM 679 C CA . ARG A 1 92 ? -19.736 6.023 11.547 1.00 92.69 92 ARG A CA 1
ATOM 680 C C . ARG A 1 92 ? -19.165 4.618 11.719 1.00 92.69 92 ARG A C 1
ATOM 682 O O . ARG A 1 92 ? -19.909 3.709 12.076 1.00 92.69 92 ARG A O 1
ATOM 689 N N . LEU A 1 93 ? -17.866 4.455 11.484 1.00 90.06 93 LEU A N 1
ATOM 690 C CA . LEU A 1 93 ? -17.151 3.182 11.590 1.00 90.06 93 LEU A CA 1
ATOM 691 C C . LEU A 1 93 ? -16.666 2.884 13.018 1.00 90.06 93 LEU A C 1
ATOM 693 O O . LEU A 1 93 ? -16.185 1.785 13.269 1.00 90.06 93 LEU A O 1
ATOM 697 N N . LYS A 1 94 ? -16.822 3.832 13.955 1.00 91.00 94 LYS A N 1
ATOM 698 C CA . LYS A 1 94 ? -16.334 3.748 15.344 1.00 91.00 94 LYS A CA 1
ATOM 699 C C . LYS A 1 94 ? -14.826 3.482 15.429 1.00 91.00 94 LYS A C 1
ATOM 701 O O . LYS A 1 94 ? -14.365 2.748 16.300 1.00 91.00 94 LYS A O 1
ATOM 706 N N . VAL A 1 95 ? -14.066 4.097 14.528 1.00 88.19 95 VAL A N 1
ATOM 707 C CA . VAL A 1 95 ? -12.599 4.043 14.501 1.00 88.19 95 VAL A CA 1
ATOM 708 C C . VAL A 1 95 ? -12.018 5.414 14.827 1.00 88.19 95 VAL A C 1
ATOM 710 O O . VAL A 1 95 ? -12.695 6.436 14.709 1.00 88.19 95 VAL A O 1
ATOM 713 N N . HIS A 1 96 ? -10.754 5.449 15.242 1.00 87.12 96 HIS A N 1
ATOM 714 C CA . HIS A 1 96 ? -10.049 6.710 15.446 1.00 87.12 96 HIS A CA 1
ATOM 715 C C . HIS A 1 96 ? -9.855 7.437 14.106 1.00 87.12 96 HIS A C 1
ATOM 717 O O . HIS A 1 96 ? -9.559 6.802 13.099 1.00 87.12 96 HIS A O 1
ATOM 723 N N . GLU A 1 97 ? -9.968 8.766 14.082 1.00 84.19 97 GLU A N 1
ATOM 724 C CA . GLU A 1 97 ? -9.893 9.560 12.839 1.00 84.19 97 GLU A CA 1
ATOM 725 C C . GLU A 1 97 ? -8.527 9.495 12.134 1.00 84.19 97 GLU A C 1
ATOM 727 O O . GLU A 1 97 ? -8.435 9.709 10.929 1.00 84.1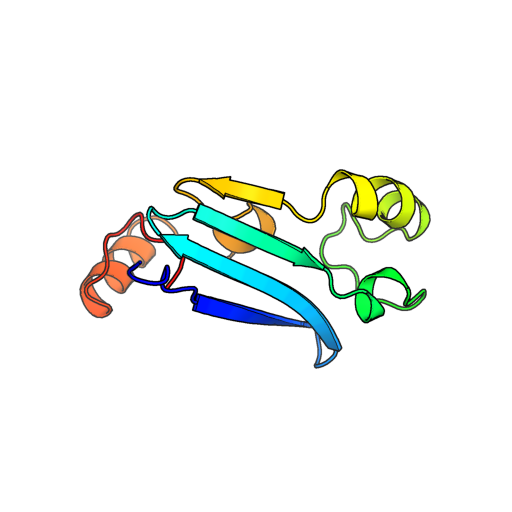9 97 GLU A O 1
ATOM 732 N N . HIS A 1 98 ? -7.475 9.164 12.887 1.00 83.06 98 HIS A N 1
ATOM 733 C CA . HIS A 1 98 ? -6.122 8.943 12.371 1.00 83.06 98 HIS A CA 1
ATOM 734 C C . HIS A 1 98 ? -5.849 7.474 12.014 1.00 83.06 98 HIS A C 1
ATOM 736 O O . HIS A 1 98 ? -4.724 7.144 11.654 1.00 83.06 98 HIS A O 1
ATOM 742 N N . ASN A 1 99 ? -6.830 6.575 12.165 1.00 82.94 99 ASN A N 1
ATOM 743 C CA . ASN A 1 99 ? -6.644 5.185 11.779 1.00 82.94 99 ASN A CA 1
ATOM 744 C C . ASN A 1 99 ? -6.853 5.024 10.269 1.00 82.94 99 ASN A C 1
ATOM 746 O O . ASN A 1 99 ? -7.971 5.146 9.774 1.00 82.94 99 ASN A O 1
ATOM 750 N N . GLU A 1 100 ? -5.770 4.753 9.547 1.00 84.88 100 GLU A N 1
ATOM 751 C CA . GLU A 1 100 ? -5.777 4.630 8.086 1.00 84.88 100 GLU A CA 1
ATOM 752 C C . GLU A 1 100 ? -5.910 3.177 7.603 1.00 84.88 100 GLU A C 1
ATOM 754 O O . GLU A 1 100 ? -6.183 2.954 6.425 1.00 84.88 100 GLU A O 1
ATOM 759 N N . PHE A 1 101 ? -5.751 2.189 8.490 1.00 83.38 101 PHE A N 1
ATOM 760 C CA . PHE A 1 101 ? -5.814 0.768 8.148 1.00 83.38 101 PHE A CA 1
ATOM 761 C C . PHE A 1 101 ? -6.808 0.016 9.057 1.00 83.38 101 PHE A C 1
ATOM 763 O O . PHE A 1 101 ? -6.824 0.265 10.264 1.00 83.38 101 PHE A O 1
ATOM 770 N N . PRO A 1 102 ? -7.666 -0.854 8.494 1.00 71.56 102 PRO A N 1
ATOM 771 C CA . PRO A 1 102 ? -8.700 -1.571 9.240 1.00 71.56 102 PRO A CA 1
ATOM 772 C C . PRO A 1 102 ? -8.166 -2.703 10.128 1.00 71.56 102 PRO A C 1
ATOM 774 O O . PRO A 1 102 ? -7.153 -3.344 9.763 1.00 71.56 102 PRO A O 1
#

Nearest PDB structures (foldseek):
  5vcp-assembly1_C  TM=2.170E-01  e=6.329E+00  Paraburkholderia xenovorans LB400
  5kob-assembly1_C  TM=2.173E-01  e=8.159E+00  Paraburkholderia xenovorans LB400
  5kob-assembly2_D  TM=2.099E-01  e=8.694E+00  Paraburkholderia xenovorans LB400
  5hgw-assembly1_B  TM=2.152E-01  e=8.159E+00  Burkholderia ambifaria MC40-6